Protein AF-A0A945G281-F1 (afdb_monomer_lite)

Foldseek 3Di:
DAEEEEEQCVDPVNVVVCVVCVVPYVYAFADCDPVRHPAHPADPVDPVNDDDDPDHPYYDHDNDDPD

Radius of gyration: 11.34 Å; chains: 1; bounding box: 23×25×30 Å

pLDDT: mean 92.34, std 7.77, range [54.03, 98.06]

Structure (mmCIF, N/CA/C/O backbone):
data_AF-A0A945G281-F1
#
_entry.id   AF-A0A945G281-F1
#
loop_
_atom_site.group_PDB
_atom_site.id
_atom_site.type_symbol
_atom_site.label_atom_id
_atom_site.label_alt_id
_atom_site.label_comp_id
_atom_site.label_asym_id
_atom_site.label_entity_id
_atom_site.label_seq_id
_atom_site.pdbx_PDB_ins_code
_atom_site.Cartn_x
_atom_site.Cartn_y
_atom_site.Cartn_z
_atom_site.occupancy
_atom_site.B_iso_or_equiv
_atom_site.auth_seq_id
_atom_site.auth_comp_id
_atom_site.auth_asym_id
_atom_site.auth_atom_id
_atom_site.pdbx_PDB_model_num
ATOM 1 N N . MET A 1 1 ? -9.457 -7.899 11.969 1.00 89.75 1 MET A N 1
ATOM 2 C CA . MET A 1 1 ? -8.917 -6.586 11.558 1.00 89.75 1 MET A CA 1
ATOM 3 C C . MET A 1 1 ? -9.076 -6.501 10.049 1.00 89.75 1 MET A C 1
ATOM 5 O O . MET A 1 1 ? -8.823 -7.517 9.419 1.00 89.75 1 MET A O 1
ATOM 9 N N . LYS A 1 2 ? -9.577 -5.395 9.481 1.00 97.12 2 LYS A N 1
ATOM 10 C CA . LYS A 1 2 ? -9.787 -5.311 8.022 1.00 97.12 2 LYS A CA 1
ATOM 11 C C . LYS A 1 2 ? -8.446 -5.127 7.302 1.00 97.12 2 LYS A C 1
ATOM 13 O O . LYS A 1 2 ? -7.625 -4.342 7.782 1.00 97.12 2 LYS A O 1
ATOM 18 N N . LYS A 1 3 ? -8.228 -5.856 6.205 1.00 97.50 3 LYS A N 1
ATOM 19 C CA . LYS A 1 3 ? -6.983 -5.868 5.423 1.00 97.50 3 LYS A CA 1
ATOM 20 C C . LYS A 1 3 ? -7.078 -4.866 4.278 1.00 97.50 3 LYS A C 1
ATOM 22 O O . LYS A 1 3 ? -7.892 -5.033 3.373 1.00 97.50 3 LYS A O 1
ATOM 27 N N . ILE A 1 4 ? -6.261 -3.818 4.331 1.00 97.88 4 ILE A N 1
ATOM 28 C CA . ILE A 1 4 ? -6.328 -2.688 3.403 1.00 97.88 4 ILE A CA 1
ATOM 29 C C . ILE A 1 4 ? -5.022 -2.583 2.624 1.00 97.88 4 ILE A C 1
ATOM 31 O O . ILE A 1 4 ? -3.953 -2.424 3.213 1.00 97.88 4 ILE A O 1
ATOM 35 N N . LEU A 1 5 ? -5.104 -2.616 1.298 1.00 96.75 5 LEU A N 1
ATOM 36 C CA . LEU A 1 5 ? -3.970 -2.304 0.435 1.00 96.75 5 LEU A CA 1
ATOM 37 C C . LEU A 1 5 ? -3.840 -0.785 0.280 1.00 96.75 5 LEU A C 1
ATOM 39 O O . LEU A 1 5 ? -4.794 -0.121 -0.113 1.00 96.75 5 LEU A O 1
ATOM 43 N N . LEU A 1 6 ? -2.665 -0.232 0.566 1.00 96.56 6 LEU A N 1
ATOM 44 C CA . LEU A 1 6 ? -2.356 1.193 0.483 1.00 96.56 6 LEU A CA 1
ATOM 45 C C . LEU A 1 6 ? -1.287 1.429 -0.588 1.00 96.56 6 LEU A C 1
ATOM 47 O O . LEU A 1 6 ? -0.093 1.259 -0.340 1.00 96.56 6 LEU A O 1
ATOM 51 N N . VAL A 1 7 ? -1.723 1.826 -1.783 1.00 95.25 7 VAL A N 1
ATOM 52 C CA . VAL A 1 7 ? -0.846 2.125 -2.926 1.00 95.25 7 VAL A CA 1
ATOM 53 C C . VAL A 1 7 ? -0.465 3.603 -2.919 1.00 95.25 7 VAL A C 1
ATOM 55 O O . VAL A 1 7 ? -1.325 4.468 -2.75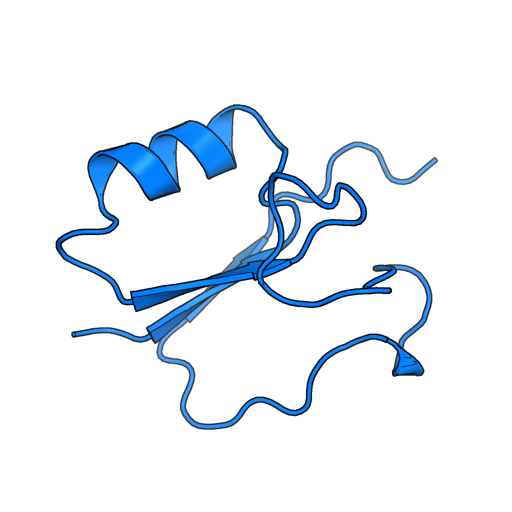4 1.00 95.25 7 VAL A O 1
ATOM 58 N N . GLY A 1 8 ? 0.819 3.906 -3.121 1.00 94.44 8 GLY A N 1
ATOM 59 C CA . GLY A 1 8 ? 1.342 5.267 -2.964 1.00 94.44 8 GLY A CA 1
ATOM 60 C C . GLY A 1 8 ? 1.549 5.634 -1.493 1.00 94.44 8 GLY A C 1
ATOM 61 O O . GLY A 1 8 ? 1.324 6.775 -1.080 1.00 94.44 8 GLY A O 1
ATOM 62 N N . SER A 1 9 ? 1.972 4.655 -0.690 1.00 95.50 9 SER A N 1
ATOM 63 C CA . SER A 1 9 ? 2.122 4.759 0.766 1.00 95.50 9 SER A CA 1
ATOM 64 C C . SER A 1 9 ? 3.190 5.749 1.244 1.00 95.50 9 SER A C 1
ATOM 66 O O . SER A 1 9 ? 3.222 6.061 2.430 1.00 95.50 9 SER A O 1
ATOM 68 N N . SER A 1 10 ? 4.027 6.281 0.348 1.00 94.38 10 SER A N 1
ATOM 69 C CA . SER A 1 10 ? 4.966 7.375 0.642 1.00 94.38 10 SER A CA 1
ATOM 70 C C . SER A 1 10 ? 4.346 8.774 0.558 1.00 94.38 10 SER A C 1
ATOM 72 O O . SER A 1 10 ? 4.994 9.752 0.928 1.00 94.38 10 SER A O 1
ATOM 74 N N . SER A 1 11 ? 3.108 8.918 0.070 1.00 93.75 11 SER A N 1
ATOM 75 C CA . SER A 1 11 ? 2.441 10.223 0.046 1.00 93.75 11 SER A CA 1
ATOM 76 C C . SER A 1 11 ? 2.106 10.697 1.463 1.00 93.75 11 SER A C 1
ATOM 78 O O . SER A 1 11 ? 1.769 9.900 2.338 1.00 93.75 11 SER A O 1
ATOM 80 N N . HIS A 1 12 ? 2.133 12.014 1.690 1.00 93.19 12 HIS A N 1
ATOM 81 C CA . HIS A 1 12 ? 1.856 12.591 3.011 1.00 93.19 12 HIS A CA 1
ATOM 82 C C . HIS A 1 12 ? 0.499 12.141 3.588 1.00 93.19 12 HIS A C 1
ATOM 84 O O . HIS A 1 12 ? 0.397 11.807 4.768 1.00 93.19 12 HIS A O 1
ATOM 90 N N . VAL A 1 13 ? -0.534 12.073 2.741 1.00 94.19 13 VAL A N 1
ATOM 91 C CA . VAL A 1 1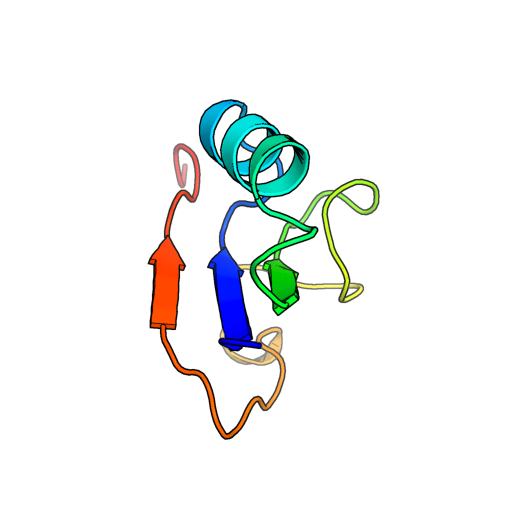3 ? -1.880 11.622 3.131 1.00 94.19 13 VAL A CA 1
ATOM 92 C C . VAL A 1 13 ? -1.879 10.140 3.520 1.00 94.19 13 VAL A C 1
ATOM 94 O O . VAL A 1 13 ? -2.493 9.773 4.521 1.00 94.19 13 VAL A O 1
ATOM 97 N N . ALA A 1 14 ? -1.169 9.291 2.772 1.00 95.69 14 ALA A N 1
ATOM 98 C CA . ALA A 1 14 ? -1.079 7.864 3.061 1.00 95.69 14 ALA A CA 1
ATOM 99 C C . ALA A 1 14 ? -0.298 7.575 4.352 1.00 95.69 14 ALA A C 1
ATOM 101 O O . ALA A 1 14 ? -0.730 6.739 5.144 1.00 95.69 14 ALA A O 1
ATOM 102 N N . VAL A 1 15 ? 0.801 8.299 4.596 1.00 96.62 15 VAL A N 1
ATOM 103 C CA . VAL A 1 15 ? 1.572 8.198 5.845 1.00 96.62 15 VAL A CA 1
ATOM 104 C C . VAL A 1 15 ? 0.696 8.571 7.039 1.00 96.62 15 VAL A C 1
ATOM 106 O O . VAL A 1 15 ? 0.608 7.799 7.990 1.00 96.62 15 VAL A O 1
ATOM 109 N N . ASN A 1 16 ? -0.042 9.683 6.959 1.00 97.25 16 ASN A N 1
ATOM 110 C CA . ASN A 1 16 ? -0.947 10.095 8.034 1.00 97.25 16 ASN A CA 1
ATOM 111 C C . ASN A 1 16 ? -2.071 9.071 8.287 1.00 97.25 16 ASN A C 1
ATOM 113 O O . ASN A 1 16 ? -2.395 8.770 9.438 1.00 97.25 16 ASN A O 1
ATOM 117 N N . LEU A 1 17 ? -2.649 8.507 7.219 1.00 96.94 17 LEU A N 1
ATOM 118 C CA . LEU A 1 17 ? -3.661 7.452 7.313 1.00 96.94 17 LEU A CA 1
ATOM 119 C C . LEU A 1 17 ? -3.103 6.205 8.016 1.00 96.94 17 LEU A C 1
ATOM 121 O O . LEU A 1 17 ? -3.745 5.672 8.922 1.00 96.94 17 LEU A O 1
ATOM 125 N N . PHE A 1 18 ? -1.913 5.754 7.618 1.00 97.44 18 PHE A N 1
ATOM 126 C CA . PHE A 1 18 ? -1.250 4.610 8.231 1.00 97.44 18 PHE A CA 1
ATOM 127 C C . PHE A 1 18 ? -0.973 4.867 9.716 1.00 97.44 18 PHE A C 1
ATOM 129 O O . PHE A 1 18 ? -1.441 4.111 10.564 1.00 97.44 18 PHE A O 1
ATOM 136 N N . GLU A 1 19 ? -0.299 5.969 10.049 1.00 97.75 19 GLU A N 1
ATOM 137 C CA . GLU A 1 19 ? 0.085 6.291 11.427 1.00 97.75 19 GLU A CA 1
ATOM 138 C C . GLU A 1 19 ? -1.117 6.331 12.375 1.00 97.75 19 GLU A C 1
ATOM 140 O O . GLU A 1 19 ? -1.053 5.799 13.487 1.00 97.75 19 GLU A O 1
ATOM 145 N N . ARG A 1 20 ? -2.231 6.913 11.916 1.00 98.06 20 ARG A N 1
ATOM 146 C CA . ARG A 1 20 ? -3.445 7.097 12.714 1.00 98.06 20 ARG A CA 1
ATOM 147 C C . ARG A 1 20 ? -4.268 5.821 12.888 1.00 98.06 20 ARG A C 1
ATOM 149 O O . ARG A 1 20 ? -4.929 5.678 13.917 1.00 98.06 20 ARG A O 1
ATOM 156 N N . TYR A 1 21 ? -4.264 4.919 11.906 1.00 97.69 21 TYR A N 1
ATOM 157 C CA . TYR A 1 21 ? -5.191 3.782 11.875 1.00 97.69 21 TYR A CA 1
ATOM 158 C C . TYR A 1 21 ? -4.525 2.398 11.813 1.00 97.69 21 TYR A C 1
ATOM 160 O O . TYR A 1 21 ? -5.243 1.400 11.784 1.00 97.69 21 TYR A O 1
ATOM 168 N N . GLN A 1 22 ? -3.193 2.293 11.859 1.00 96.75 22 GLN A N 1
ATOM 169 C CA . GLN A 1 22 ? -2.463 1.008 11.856 1.00 96.75 22 GLN A CA 1
ATOM 170 C C . GLN A 1 22 ? -2.834 0.061 13.011 1.00 96.75 22 GLN A C 1
ATOM 172 O O . GLN A 1 22 ? -2.659 -1.145 12.904 1.00 96.75 22 GLN A O 1
ATOM 177 N N . ASN A 1 23 ? -3.398 0.585 14.104 1.00 97.31 23 ASN A N 1
ATOM 178 C CA . ASN A 1 23 ? -3.885 -0.233 15.221 1.00 97.31 23 ASN A CA 1
ATOM 179 C C . ASN A 1 23 ? -5.314 -0.776 15.002 1.00 97.31 23 ASN A C 1
ATOM 181 O O . ASN A 1 23 ? -5.801 -1.576 15.798 1.00 97.31 23 ASN A O 1
ATOM 185 N N . ILE A 1 24 ? -6.009 -0.316 13.956 1.00 97.69 24 ILE A N 1
ATOM 186 C CA . ILE A 1 24 ? -7.413 -0.641 13.639 1.00 97.69 24 ILE A CA 1
ATOM 187 C C . ILE A 1 24 ? -7.510 -1.448 12.336 1.00 97.69 24 ILE A C 1
ATOM 189 O O . ILE A 1 24 ? -8.401 -2.291 12.193 1.00 97.69 24 ILE A O 1
ATOM 193 N N . TYR A 1 25 ? -6.591 -1.210 11.399 1.00 97.88 25 TYR A N 1
ATOM 194 C CA . TYR A 1 25 ? -6.514 -1.878 10.105 1.00 97.88 25 TYR A CA 1
ATOM 195 C C . TYR A 1 25 ? -5.156 -2.533 9.903 1.00 97.88 25 TYR A C 1
ATOM 197 O O . TYR A 1 25 ? -4.126 -1.988 10.289 1.00 97.88 25 TYR A O 1
ATOM 205 N N . GLN A 1 26 ? -5.163 -3.671 9.216 1.00 97.19 26 GLN A N 1
ATOM 206 C CA . GLN A 1 26 ? -3.945 -4.293 8.728 1.00 97.19 26 GLN A CA 1
ATOM 207 C C . GLN A 1 26 ? -3.629 -3.684 7.363 1.00 97.19 26 GLN A C 1
ATOM 209 O O . GLN A 1 26 ? -4.229 -4.064 6.357 1.00 97.19 26 GLN A O 1
ATOM 214 N N . PHE A 1 27 ? -2.714 -2.719 7.333 1.00 97.38 27 PHE A N 1
ATOM 215 C CA . PHE A 1 27 ? -2.266 -2.120 6.081 1.00 97.38 27 PHE A CA 1
ATOM 216 C C . PHE A 1 27 ? -1.197 -2.973 5.400 1.00 97.38 27 PHE A C 1
ATOM 218 O O . PHE A 1 27 ? -0.281 -3.462 6.054 1.00 97.38 27 PHE A O 1
ATOM 225 N N . ILE A 1 28 ? -1.305 -3.089 4.078 1.00 96.88 28 ILE A N 1
ATOM 226 C CA . ILE A 1 28 ? -0.228 -3.524 3.189 1.00 96.88 28 ILE A CA 1
ATOM 227 C C . ILE A 1 28 ? 0.198 -2.316 2.364 1.00 96.88 28 ILE A C 1
ATOM 229 O O . ILE A 1 28 ? -0.615 -1.752 1.636 1.00 96.88 28 ILE A O 1
ATOM 233 N N . ARG A 1 29 ? 1.455 -1.898 2.476 1.00 96.62 29 ARG A N 1
ATOM 234 C CA . ARG A 1 29 ? 1.961 -0.646 1.905 1.00 96.62 29 ARG A CA 1
ATOM 235 C C . ARG A 1 29 ? 2.759 -0.897 0.630 1.00 96.62 29 ARG A C 1
ATOM 237 O O . ARG A 1 29 ? 3.775 -1.597 0.651 1.00 96.62 29 ARG A O 1
ATOM 244 N N . LEU A 1 30 ? 2.352 -0.269 -0.469 1.00 95.88 30 LEU A N 1
ATOM 245 C CA . LEU A 1 30 ? 3.056 -0.323 -1.750 1.00 95.88 30 LEU A CA 1
ATOM 246 C C . LEU A 1 30 ? 3.591 1.052 -2.147 1.00 95.88 30 LEU A C 1
ATOM 248 O O . LEU A 1 30 ? 2.837 1.997 -2.401 1.00 95.88 30 LEU A O 1
ATOM 252 N N . SER A 1 31 ? 4.917 1.139 -2.236 1.00 94.19 31 SER A N 1
ATOM 253 C CA . SER A 1 31 ? 5.651 2.322 -2.676 1.00 94.19 31 SER A CA 1
ATOM 254 C C . SER A 1 31 ? 6.952 1.910 -3.362 1.00 94.19 31 SER A C 1
ATOM 256 O O . SER A 1 31 ? 7.522 0.872 -3.047 1.00 94.19 31 SER A O 1
ATOM 258 N N . ARG A 1 32 ? 7.441 2.753 -4.278 1.00 92.12 32 ARG A N 1
ATOM 259 C CA . ARG A 1 32 ? 8.810 2.639 -4.813 1.00 92.12 32 ARG A CA 1
ATOM 260 C C . ARG A 1 32 ? 9.870 2.998 -3.763 1.00 92.12 32 ARG A C 1
ATOM 262 O O . ARG A 1 32 ? 11.033 2.648 -3.919 1.00 92.12 32 ARG A O 1
ATOM 269 N N . ASP A 1 33 ? 9.473 3.729 -2.723 1.00 92.06 33 ASP A N 1
ATOM 270 C CA . ASP A 1 33 ? 10.331 4.113 -1.605 1.00 92.06 33 ASP A CA 1
ATOM 271 C C . ASP A 1 33 ? 10.392 2.984 -0.567 1.00 92.06 33 ASP A C 1
ATOM 273 O O . ASP A 1 33 ? 9.366 2.588 -0.003 1.00 92.06 33 ASP A O 1
ATOM 277 N N . THR A 1 34 ? 11.605 2.495 -0.305 1.00 91.88 34 THR A N 1
ATOM 278 C CA . THR A 1 34 ? 11.880 1.350 0.572 1.00 91.88 34 THR A CA 1
ATOM 279 C C . THR A 1 34 ? 11.528 1.600 2.036 1.00 91.88 34 THR A C 1
ATOM 281 O O . THR A 1 34 ? 11.320 0.637 2.770 1.00 91.88 34 THR A O 1
ATOM 284 N N . LEU A 1 35 ? 11.411 2.858 2.472 1.00 94.19 35 LEU A N 1
ATOM 285 C CA . LEU A 1 35 ? 10.986 3.198 3.835 1.00 94.19 35 LEU A CA 1
ATOM 286 C C . LEU A 1 35 ? 9.468 3.091 4.028 1.00 94.19 35 LEU A C 1
ATOM 288 O O . LEU A 1 35 ? 8.984 2.953 5.154 1.00 94.19 35 LEU A O 1
ATOM 292 N N . TYR A 1 36 ? 8.709 3.139 2.933 1.00 95.12 36 TYR A N 1
ATOM 293 C CA . TYR A 1 36 ? 7.250 3.219 2.956 1.00 95.12 36 TYR A CA 1
ATOM 294 C C . TYR A 1 36 ? 6.584 2.032 2.274 1.00 95.12 36 TYR A C 1
ATOM 296 O O . TYR A 1 36 ? 5.410 2.120 1.929 1.00 95.12 36 TYR A O 1
ATOM 304 N N . THR A 1 37 ? 7.288 0.924 2.069 1.00 95.50 37 THR A N 1
ATOM 305 C CA . THR A 1 37 ? 6.719 -0.272 1.450 1.00 95.50 37 THR A CA 1
ATOM 306 C C . THR A 1 37 ? 6.969 -1.518 2.281 1.00 95.50 37 THR A C 1
ATOM 308 O O . THR A 1 37 ? 7.977 -1.625 2.973 1.00 95.50 37 THR A O 1
ATOM 311 N N . ASP A 1 38 ? 6.042 -2.465 2.182 1.00 95.31 38 ASP A N 1
ATOM 312 C CA . ASP A 1 38 ? 6.190 -3.815 2.722 1.00 95.31 38 ASP A CA 1
ATOM 313 C C . ASP A 1 38 ? 6.699 -4.804 1.651 1.00 95.31 38 ASP A C 1
ATOM 315 O O . ASP A 1 38 ? 6.933 -5.972 1.952 1.00 95.31 38 ASP A O 1
ATOM 319 N N . TYR A 1 39 ? 6.900 -4.341 0.406 1.00 92.75 39 TYR A N 1
ATOM 320 C CA . TYR A 1 39 ? 7.341 -5.145 -0.736 1.00 92.75 39 TYR A CA 1
ATOM 321 C C . TYR A 1 39 ? 8.509 -4.480 -1.464 1.00 92.75 39 TYR A C 1
ATOM 323 O O . TYR A 1 39 ? 8.408 -3.353 -1.945 1.00 92.75 39 TYR A O 1
ATOM 331 N N . GLN A 1 40 ? 9.629 -5.190 -1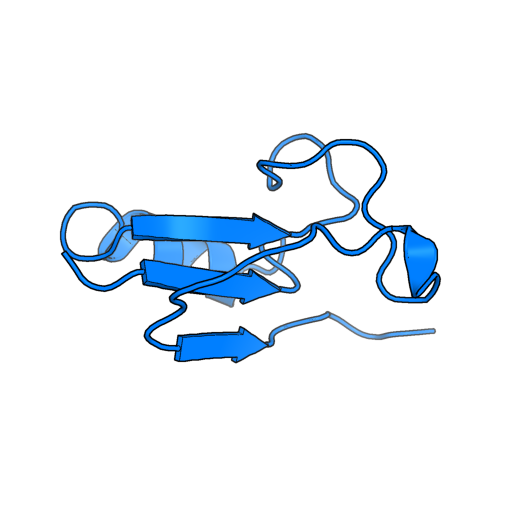.594 1.00 90.12 40 GLN A N 1
ATOM 332 C CA . GLN A 1 40 ? 10.755 -4.682 -2.373 1.00 90.12 40 GLN A CA 1
ATOM 333 C C . GLN A 1 40 ? 10.477 -4.761 -3.876 1.00 90.12 40 GLN A C 1
ATOM 335 O O . GLN A 1 40 ? 9.910 -5.735 -4.360 1.00 90.12 40 GLN A O 1
ATOM 340 N N . GLY A 1 41 ? 10.926 -3.745 -4.615 1.00 89.56 41 GLY A N 1
ATOM 341 C CA . GLY A 1 41 ? 10.869 -3.739 -6.079 1.00 89.56 41 GLY A CA 1
ATOM 342 C C . GLY A 1 41 ? 9.503 -3.403 -6.681 1.00 89.56 41 GLY A C 1
ATOM 343 O O . GLY A 1 41 ? 9.360 -3.489 -7.897 1.00 89.56 41 GLY A O 1
ATOM 344 N N . PHE A 1 42 ? 8.520 -2.984 -5.877 1.00 92.56 42 PHE A N 1
ATOM 345 C CA . PHE A 1 42 ? 7.233 -2.527 -6.397 1.00 92.56 42 PHE A CA 1
ATOM 346 C C . PHE A 1 42 ? 7.406 -1.318 -7.327 1.00 92.56 42 PHE A C 1
ATOM 348 O O . PHE A 1 42 ? 8.007 -0.308 -6.956 1.00 92.56 42 PHE A O 1
ATOM 355 N N . ASN A 1 43 ? 6.816 -1.388 -8.517 1.00 90.38 43 ASN A N 1
ATOM 356 C CA . ASN A 1 43 ? 6.740 -0.307 -9.484 1.00 90.38 43 ASN A CA 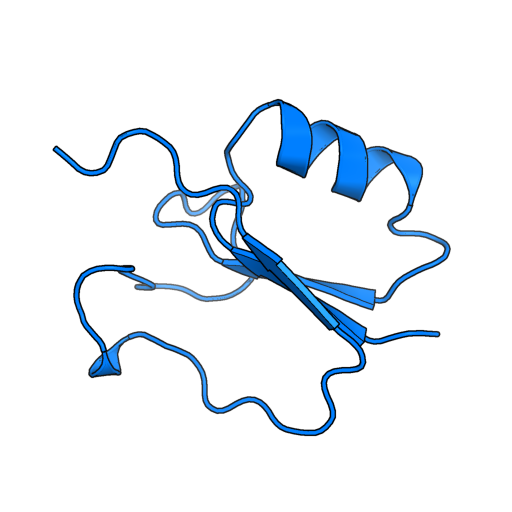1
ATOM 357 C C . ASN A 1 43 ? 5.332 -0.251 -10.086 1.00 90.38 43 ASN A C 1
ATOM 359 O O . ASN A 1 43 ? 4.932 -1.107 -10.860 1.00 90.38 43 ASN A O 1
ATOM 363 N N . ILE A 1 44 ? 4.600 0.824 -9.807 1.00 88.38 44 ILE A N 1
ATOM 364 C CA . ILE A 1 44 ? 3.211 0.982 -10.257 1.00 88.38 44 ILE A CA 1
ATOM 365 C C . ILE A 1 44 ? 3.020 0.915 -11.784 1.00 88.38 44 ILE A C 1
ATOM 367 O O . ILE A 1 44 ? 1.920 0.632 -12.247 1.00 88.38 44 ILE A O 1
ATOM 371 N N . LEU A 1 45 ? 4.078 1.176 -12.561 1.00 89.81 45 LEU A N 1
ATOM 372 C CA . LEU A 1 45 ? 4.066 1.090 -14.024 1.00 89.81 45 LEU A CA 1
ATOM 373 C C . LEU A 1 45 ? 4.406 -0.310 -14.559 1.00 89.81 45 LEU A C 1
ATOM 375 O O . LEU A 1 45 ? 4.269 -0.550 -15.754 1.00 89.81 45 LEU A O 1
ATOM 379 N N . ASP A 1 46 ? 4.860 -1.218 -13.696 1.00 92.62 46 ASP A N 1
ATOM 380 C CA . ASP A 1 46 ? 5.166 -2.604 -14.029 1.00 92.62 46 ASP A CA 1
ATOM 381 C C . ASP A 1 46 ? 4.142 -3.528 -13.363 1.00 92.62 46 ASP A C 1
ATOM 383 O O . ASP A 1 46 ? 4.199 -3.790 -12.159 1.00 92.62 46 ASP A O 1
ATOM 387 N N . SER A 1 47 ? 3.211 -4.052 -14.162 1.00 90.44 47 SER A N 1
ATOM 388 C CA . SER A 1 47 ? 2.174 -4.978 -13.697 1.00 90.44 47 SER A CA 1
ATOM 389 C C . SER A 1 47 ? 2.733 -6.239 -13.033 1.00 90.44 47 SER A C 1
ATOM 391 O O . SER A 1 47 ? 2.051 -6.819 -12.196 1.00 90.44 47 SER A O 1
ATOM 393 N N . LEU A 1 48 ? 3.954 -6.664 -13.382 1.00 93.50 48 LEU A N 1
ATOM 394 C CA . LEU A 1 48 ? 4.581 -7.857 -12.800 1.00 93.50 48 LEU A CA 1
ATOM 395 C C . LEU A 1 48 ? 5.162 -7.600 -11.406 1.00 93.50 48 LEU A C 1
ATOM 397 O O . LEU A 1 48 ? 5.496 -8.544 -10.696 1.00 93.50 48 LEU A O 1
ATOM 401 N N . SER A 1 49 ? 5.284 -6.333 -11.009 1.00 92.75 49 SER A N 1
ATOM 402 C CA . SER A 1 49 ? 5.816 -5.948 -9.701 1.00 92.75 49 SER A CA 1
ATOM 403 C C . SER A 1 49 ? 4.752 -5.900 -8.598 1.00 92.75 49 SER A C 1
ATOM 405 O O . SER A 1 49 ? 5.082 -5.686 -7.428 1.00 92.75 49 SER A O 1
ATOM 407 N N . PHE A 1 50 ? 3.474 -6.065 -8.953 1.00 91.00 50 PHE A N 1
ATOM 408 C CA . PHE A 1 50 ? 2.397 -6.129 -7.974 1.00 91.00 50 PHE A CA 1
ATOM 409 C C . PHE A 1 50 ? 2.448 -7.472 -7.239 1.00 91.00 50 PHE A C 1
ATOM 411 O O . PHE A 1 50 ? 2.586 -8.514 -7.882 1.00 91.00 50 PHE A O 1
ATOM 418 N N . PRO A 1 51 ? 2.331 -7.476 -5.902 1.00 90.62 51 PRO A N 1
ATOM 419 C CA . PRO A 1 51 ? 2.253 -8.721 -5.160 1.00 90.62 51 PRO A CA 1
ATOM 420 C C . PRO A 1 51 ? 0.947 -9.452 -5.462 1.00 90.62 51 PRO A C 1
ATOM 422 O O . PRO A 1 51 ? -0.106 -8.829 -5.611 1.00 90.62 51 PRO A O 1
ATOM 425 N N . ASP A 1 52 ? 1.024 -10.777 -5.476 1.00 90.50 52 ASP A N 1
ATOM 426 C CA . ASP A 1 52 ? -0.158 -11.627 -5.489 1.00 90.50 52 ASP A CA 1
ATOM 427 C C . ASP A 1 52 ? -0.825 -11.568 -4.105 1.00 90.50 52 ASP A C 1
ATOM 429 O O . ASP A 1 52 ? -0.219 -11.927 -3.088 1.00 90.50 52 ASP A O 1
ATOM 433 N N . LEU A 1 53 ? -2.026 -10.989 -4.046 1.00 89.75 53 LEU A N 1
ATOM 434 C CA . LEU A 1 53 ? -2.729 -10.662 -2.808 1.00 89.75 53 LEU A CA 1
ATOM 435 C C . LEU A 1 53 ? -4.189 -11.097 -2.885 1.00 89.75 53 LEU A C 1
ATOM 437 O O . LEU A 1 53 ? -4.990 -10.472 -3.575 1.00 89.75 53 LEU A O 1
ATOM 441 N N . ASP A 1 54 ? -4.544 -12.059 -2.041 1.00 88.62 54 ASP A N 1
ATOM 442 C CA . ASP A 1 54 ? -5.930 -12.453 -1.804 1.00 88.62 54 ASP A CA 1
ATOM 443 C C . ASP A 1 54 ? -6.513 -11.803 -0.533 1.00 88.62 54 ASP A C 1
ATOM 445 O O . ASP A 1 54 ? -5.795 -11.260 0.326 1.00 88.62 54 ASP A O 1
ATOM 449 N N . ASP A 1 55 ? -7.842 -11.872 -0.416 1.00 93.19 55 ASP A N 1
ATOM 450 C CA . ASP A 1 55 ? -8.629 -11.503 0.769 1.00 93.19 55 ASP A CA 1
ATOM 451 C C . ASP A 1 55 ? -8.458 -10.048 1.244 1.00 93.19 55 ASP A C 1
ATOM 453 O O . ASP A 1 55 ? -8.388 -9.761 2.442 1.00 93.19 55 ASP A O 1
ATOM 457 N N . LEU A 1 56 ? -8.368 -9.100 0.308 1.00 95.62 56 LEU A N 1
ATOM 458 C CA . LEU A 1 56 ? -8.383 -7.671 0.629 1.00 95.62 56 LEU A CA 1
ATOM 459 C C . LEU A 1 56 ? -9.809 -7.203 0.947 1.00 95.62 56 LEU A C 1
ATOM 461 O O . LEU A 1 56 ? -10.732 -7.398 0.160 1.00 95.62 56 LEU A O 1
ATOM 465 N N . ASP A 1 57 ? -9.979 -6.507 2.071 1.00 97.69 57 ASP A N 1
ATOM 466 C CA . ASP A 1 57 ? -11.239 -5.839 2.414 1.00 97.69 57 ASP A CA 1
ATOM 467 C C . ASP A 1 57 ? -11.375 -4.468 1.729 1.00 97.69 57 ASP A C 1
ATOM 469 O O . ASP A 1 57 ? -12.464 -3.893 1.695 1.00 97.69 57 ASP A O 1
ATOM 473 N N . GLY A 1 58 ? -10.274 -3.911 1.214 1.00 95.88 58 GLY A N 1
ATOM 474 C CA . GLY A 1 58 ? -10.286 -2.635 0.510 1.00 95.88 58 GLY A CA 1
ATOM 475 C C . GLY A 1 58 ? -8.933 -2.225 -0.061 1.00 95.88 58 GLY A C 1
ATOM 476 O O . GLY A 1 58 ? -7.879 -2.718 0.346 1.00 95.88 58 GLY A O 1
ATOM 477 N N . ILE A 1 59 ? -8.983 -1.281 -1.000 1.00 95.56 59 ILE A N 1
ATOM 478 C CA . ILE A 1 59 ? -7.813 -0.653 -1.613 1.00 95.56 59 ILE A CA 1
ATOM 479 C C . ILE A 1 59 ? -7.945 0.860 -1.458 1.00 95.56 59 ILE A C 1
ATOM 481 O O . ILE A 1 59 ? -8.992 1.442 -1.740 1.00 95.56 59 ILE A O 1
ATOM 485 N N . VAL A 1 60 ? -6.862 1.494 -1.027 1.00 95.50 60 VAL A N 1
ATOM 486 C CA . VAL A 1 60 ? -6.692 2.941 -0.971 1.00 95.50 60 VAL A CA 1
ATOM 487 C C . VAL A 1 60 ? -5.570 3.314 -1.932 1.00 95.50 60 VAL A C 1
ATOM 489 O O . VAL A 1 60 ? -4.471 2.762 -1.866 1.00 95.50 60 VAL A O 1
ATOM 492 N N . TYR A 1 61 ? -5.858 4.242 -2.841 1.00 92.00 61 TYR A N 1
ATOM 493 C CA . TYR A 1 61 ? -4.999 4.547 -3.979 1.00 92.00 61 TYR A CA 1
ATOM 494 C C . TYR A 1 61 ? -4.612 6.030 -3.982 1.00 92.00 61 TYR A C 1
ATOM 496 O O . TYR A 1 61 ? -5.417 6.889 -4.337 1.00 92.00 61 TYR A O 1
ATOM 504 N N . PHE A 1 62 ? -3.370 6.318 -3.580 1.00 89.38 62 PHE A N 1
ATOM 505 C CA . PHE A 1 62 ? -2.766 7.655 -3.562 1.00 89.38 62 PHE A CA 1
ATOM 506 C C . PHE A 1 62 ? -1.409 7.706 -4.287 1.00 89.38 62 PHE A C 1
ATOM 508 O O . PHE A 1 62 ? -0.439 8.233 -3.728 1.00 89.38 62 PHE A O 1
ATOM 515 N N . PRO A 1 63 ? -1.252 7.157 -5.505 1.00 77.81 63 PRO A N 1
ATOM 516 C CA . PRO A 1 63 ? -0.028 7.428 -6.239 1.00 77.81 63 PRO A CA 1
ATOM 517 C C . PR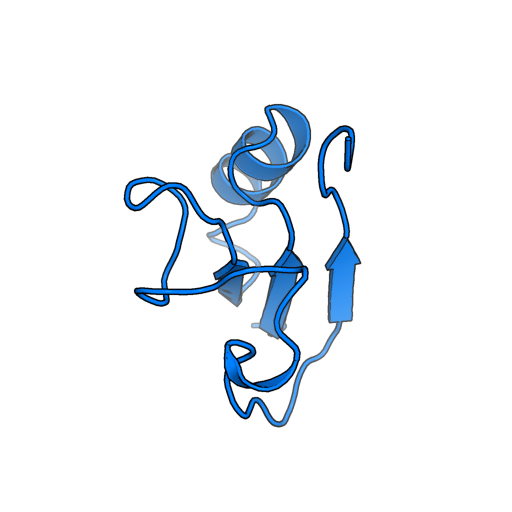O A 1 63 ? 0.061 8.936 -6.481 1.00 77.81 63 PRO A C 1
ATOM 519 O O . PRO A 1 63 ? -0.912 9.579 -6.877 1.00 77.81 63 PRO A O 1
ATOM 522 N N . GLY A 1 64 ? 1.224 9.514 -6.191 1.00 75.56 64 GLY A N 1
ATOM 523 C C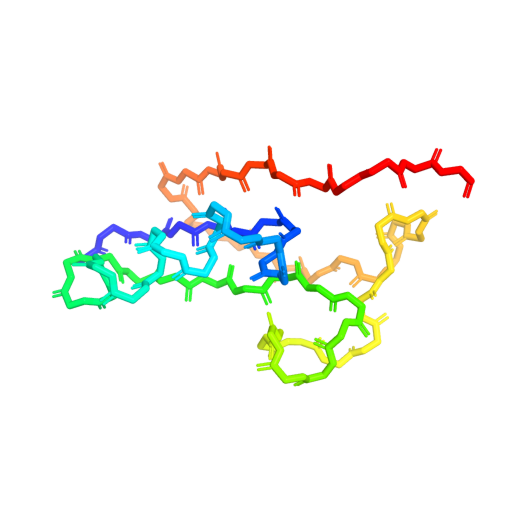A . GLY A 1 64 ? 1.516 10.889 -6.576 1.00 75.56 64 GLY A CA 1
ATOM 524 C C . GLY A 1 64 ? 1.481 11.062 -8.097 1.00 75.56 64 GLY A C 1
ATOM 525 O O . GLY A 1 64 ? 1.088 10.163 -8.839 1.00 75.56 64 GLY A O 1
ATOM 526 N N . ASN A 1 65 ? 1.927 12.220 -8.578 1.00 71.00 65 ASN A N 1
ATOM 527 C CA . ASN A 1 65 ? 1.931 12.487 -10.011 1.00 71.00 65 ASN A CA 1
ATOM 528 C C . ASN A 1 65 ? 2.761 11.425 -10.757 1.00 71.00 65 ASN A C 1
ATOM 530 O O . ASN A 1 65 ? 3.942 11.226 -10.457 1.00 71.00 65 ASN A O 1
ATOM 534 N N . ILE A 1 66 ? 2.117 10.721 -11.686 1.00 62.53 66 ILE A N 1
ATOM 535 C CA . ILE A 1 66 ? 2.730 9.700 -12.533 1.00 62.53 66 ILE A CA 1
ATOM 536 C C . ILE A 1 66 ? 3.203 10.437 -13.789 1.00 62.53 66 ILE A C 1
ATOM 538 O O . ILE A 1 66 ? 2.488 10.476 -14.785 1.00 62.53 66 ILE A O 1
ATOM 542 N N . ASN A 1 67 ? 4.350 11.113 -13.691 1.00 54.03 67 ASN A N 1
ATOM 543 C CA . ASN A 1 67 ? 5.034 11.680 -14.858 1.00 54.03 67 ASN A CA 1
ATOM 544 C C . ASN A 1 67 ? 5.984 10.649 -15.461 1.00 54.03 67 ASN A C 1
ATOM 546 O O . ASN A 1 67 ? 6.718 10.011 -14.667 1.00 54.03 67 ASN A O 1
#

Secondary structure (DSSP, 8-state):
-EEEEEETTTSHHHHHHHHHHTTTEEEEEE-SSTTS-SSTT--TT-GGGS------SEEEE------

Sequence (67 aa):
MKKILLVGSSSHVAVNLFERYQNIYQFIRLSRDTLYTDYQGFNILDSLSFPDLDDLDGIVYFPGNIN